Protein AF-A0A4W5LW68-F1 (afdb_monomer_lite)

Foldseek 3Di:
DPPLVVVVCQQAVVCVPDDPDDCPVVVVVCVVVVHDDVVCCCVPPNVVDPRDPAFPDKHWDADPVPQKTWFQVPDDPPDDIDIGHDDSRHHRRIDTHHDD

Sequence (100 aa):
MDQFKNFFYIISPGVTKVDYGDITSRSSLRQKLQCKPFSWYLENVYPDSQIPRHYYSLGEIRNVETNQCLDNMARKENEKVGIFNCHGMGGNQVSRTAMA

pLDDT: mean 93.33, std 5.24, range [62.5, 98.75]

InterPro domains:
  IPR000772 Ricin B, lectin domain [PF00652] (58-94)
  IPR035992 Ricin B-like lectins [SSF50370] (51-94)

Radius of gyration: 17.05 Å; chains: 1; bounding box: 45×32×43 Å

Organism: NCBI:txid62062

Structure (mmCIF, N/CA/C/O backbone):
data_AF-A0A4W5LW68-F1
#
_entry.id   AF-A0A4W5LW68-F1
#
loop_
_atom_site.group_PDB
_atom_site.id
_atom_site.type_symbol
_atom_site.label_atom_id
_atom_site.label_alt_id
_atom_site.label_comp_id
_atom_site.label_asym_id
_atom_site.label_entity_id
_atom_site.label_seq_id
_atom_site.pdbx_PDB_ins_code
_atom_site.Cartn_x
_atom_site.Cartn_y
_atom_site.Cartn_z
_atom_site.occupancy
_atom_site.B_iso_or_equiv
_atom_site.auth_seq_id
_atom_site.auth_comp_id
_atom_site.auth_asym_id
_atom_site.auth_atom_id
_atom_site.pdbx_PDB_model_num
ATOM 1 N N . MET A 1 1 ? -10.120 0.390 7.714 1.00 93.88 1 MET A N 1
ATOM 2 C CA . MET A 1 1 ? -9.101 1.461 7.678 1.00 93.88 1 MET A CA 1
ATOM 3 C C . MET A 1 1 ? -9.479 2.543 6.663 1.00 93.88 1 MET A C 1
ATOM 5 O O . MET A 1 1 ? -8.599 3.095 6.023 1.00 93.88 1 MET A O 1
ATOM 9 N N . ASP A 1 2 ? -10.770 2.846 6.490 1.00 95.00 2 ASP A N 1
ATOM 10 C CA . ASP A 1 2 ? -11.258 3.865 5.540 1.00 95.00 2 ASP A CA 1
ATOM 11 C C . ASP A 1 2 ? -10.562 3.791 4.171 1.00 95.00 2 ASP A C 1
ATOM 13 O O . ASP A 1 2 ? -10.432 2.689 3.636 1.00 95.00 2 ASP A O 1
ATOM 17 N N . GLN A 1 3 ? -10.087 4.912 3.623 1.00 91.69 3 GLN A N 1
ATOM 18 C CA . GLN A 1 3 ? -9.319 4.949 2.375 1.00 91.69 3 GLN A CA 1
ATOM 19 C C . GLN A 1 3 ? -7.925 4.302 2.480 1.00 91.69 3 GLN A C 1
ATOM 21 O O . GLN A 1 3 ? -7.384 3.825 1.485 1.00 91.69 3 GLN A O 1
ATOM 26 N N . PHE A 1 4 ? -7.351 4.211 3.683 1.00 92.25 4 PHE A N 1
ATOM 27 C CA . PHE A 1 4 ? -6.000 3.683 3.912 1.00 92.25 4 PHE A CA 1
ATOM 28 C C . PHE A 1 4 ? -5.892 2.171 3.682 1.00 92.25 4 PHE A C 1
ATOM 30 O O . PHE A 1 4 ? -4.790 1.651 3.533 1.00 92.25 4 PHE A O 1
ATOM 37 N N . LYS A 1 5 ? -7.019 1.451 3.586 1.00 91.75 5 LYS A N 1
ATOM 38 C CA . LYS A 1 5 ? -7.017 0.031 3.189 1.00 91.75 5 LYS A CA 1
ATOM 39 C C . LYS A 1 5 ? -6.443 -0.188 1.781 1.00 91.75 5 LYS A C 1
ATOM 41 O O . LYS A 1 5 ? -5.886 -1.247 1.521 1.00 91.75 5 LYS A O 1
ATOM 46 N N . ASN A 1 6 ? -6.521 0.813 0.899 1.00 88.81 6 ASN A N 1
ATOM 47 C CA . ASN A 1 6 ? -5.999 0.711 -0.466 1.00 88.81 6 ASN A CA 1
ATOM 48 C C . ASN A 1 6 ? -4.476 0.534 -0.482 1.00 88.81 6 ASN A C 1
ATOM 50 O O . ASN A 1 6 ? -3.964 -0.247 -1.277 1.00 88.81 6 ASN A O 1
ATOM 54 N N . PHE A 1 7 ? -3.766 1.189 0.442 1.00 89.50 7 PHE A N 1
ATOM 55 C CA . PHE A 1 7 ? -2.325 0.998 0.614 1.00 89.50 7 PHE A CA 1
ATOM 56 C C . PHE A 1 7 ? -1.990 -0.472 0.904 1.00 89.50 7 PHE A C 1
ATOM 58 O O . PHE A 1 7 ? -1.119 -1.054 0.263 1.00 89.50 7 PHE A O 1
ATOM 65 N N . PHE A 1 8 ? -2.747 -1.094 1.813 1.00 89.19 8 PHE A N 1
ATOM 66 C CA . PHE A 1 8 ? -2.591 -2.508 2.148 1.00 89.19 8 PHE A CA 1
ATOM 67 C C . PHE A 1 8 ? -2.900 -3.427 0.956 1.00 89.19 8 PHE A C 1
ATOM 69 O O . PHE A 1 8 ? -2.128 -4.339 0.668 1.00 89.19 8 PHE A O 1
ATOM 76 N N . TYR A 1 9 ? -3.981 -3.159 0.219 1.00 90.19 9 TYR A N 1
ATOM 77 C CA . TYR A 1 9 ? -4.354 -3.955 -0.955 1.00 90.19 9 TYR A CA 1
ATOM 78 C C . TYR A 1 9 ? -3.333 -3.883 -2.091 1.00 90.19 9 TYR A C 1
ATOM 80 O O . TYR A 1 9 ? -3.110 -4.888 -2.758 1.00 90.19 9 TYR A O 1
ATOM 88 N N . ILE A 1 10 ? -2.687 -2.733 -2.295 1.00 89.06 10 ILE A N 1
ATOM 89 C CA . ILE A 1 10 ? -1.665 -2.577 -3.339 1.00 89.06 10 ILE A CA 1
ATOM 90 C C . ILE A 1 10 ? -0.368 -3.304 -2.958 1.00 89.06 10 ILE A C 1
ATOM 92 O O . ILE A 1 10 ? 0.253 -3.943 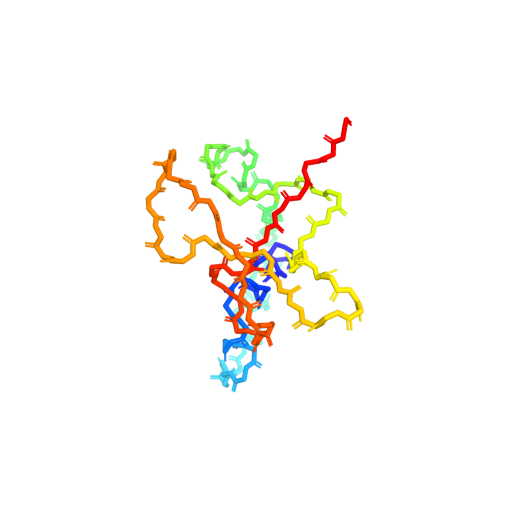-3.804 1.00 89.06 10 ILE A O 1
ATOM 96 N N . ILE A 1 11 ? 0.034 -3.250 -1.686 1.00 87.31 11 ILE A N 1
ATOM 97 C CA . ILE A 1 11 ? 1.270 -3.898 -1.218 1.00 87.31 11 ILE A CA 1
ATOM 98 C C . ILE A 1 11 ? 1.119 -5.415 -1.122 1.00 87.31 11 ILE A C 1
ATOM 100 O O . ILE A 1 11 ? 2.084 -6.147 -1.345 1.00 87.31 11 ILE A O 1
ATOM 104 N N . SER A 1 12 ? -0.085 -5.899 -0.819 1.00 88.25 12 SER A N 1
ATOM 105 C CA . SER A 1 12 ? -0.384 -7.326 -0.702 1.00 88.25 12 SER A CA 1
ATOM 106 C C . SER A 1 12 ? -1.590 -7.724 -1.563 1.00 88.25 12 SER A C 1
ATOM 108 O O . SER A 1 12 ? -2.626 -8.097 -1.017 1.00 88.25 12 SER A O 1
ATOM 110 N N . PRO A 1 13 ? -1.479 -7.722 -2.906 1.00 87.81 13 PRO A N 1
ATOM 111 C CA . PRO A 1 13 ? -2.599 -7.987 -3.814 1.00 87.81 13 PRO A CA 1
ATOM 112 C C . PRO A 1 13 ? -3.334 -9.303 -3.548 1.00 87.81 13 PRO A C 1
ATOM 114 O O . PRO A 1 13 ? -4.545 -9.383 -3.747 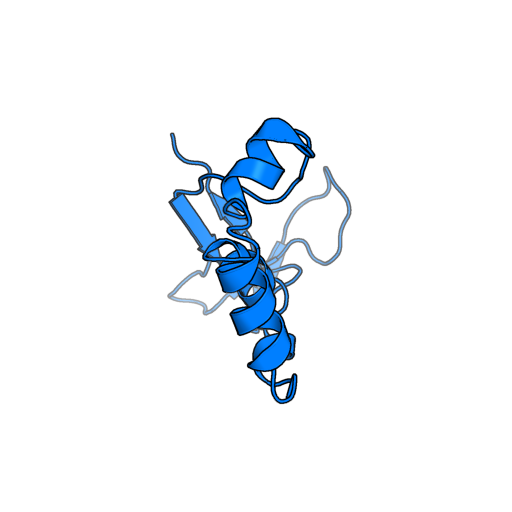1.00 87.81 13 PRO A O 1
ATOM 117 N N . GLY A 1 14 ? -2.636 -10.328 -3.044 1.00 87.50 14 GLY A N 1
ATOM 118 C CA . GLY A 1 14 ? -3.238 -11.616 -2.687 1.00 87.50 14 GLY A CA 1
ATOM 119 C C . GLY A 1 14 ? -4.396 -11.509 -1.687 1.00 87.50 14 GLY A C 1
ATOM 120 O O . GLY A 1 14 ? -5.343 -12.287 -1.774 1.00 87.50 14 GLY A O 1
ATOM 121 N N . VAL A 1 15 ? -4.388 -10.506 -0.801 1.00 89.88 15 VAL A N 1
ATOM 122 C CA . VAL A 1 15 ? -5.437 -10.331 0.220 1.00 89.88 15 VAL A CA 1
ATOM 123 C C . VAL A 1 15 ? -6.771 -9.877 -0.371 1.00 89.88 15 VAL A C 1
ATOM 125 O O . VAL A 1 15 ? -7.807 -10.066 0.254 1.00 89.88 15 VAL A O 1
ATOM 128 N N . THR A 1 16 ? -6.773 -9.314 -1.585 1.00 89.56 16 THR A N 1
ATOM 129 C CA . THR A 1 16 ? -8.011 -8.906 -2.274 1.00 89.56 16 THR A CA 1
ATOM 130 C C . THR A 1 16 ? -8.881 -10.095 -2.681 1.00 89.56 16 THR A C 1
ATOM 132 O O . THR A 1 16 ? -10.067 -9.922 -2.943 1.00 89.56 16 THR A O 1
ATOM 135 N N . LYS A 1 17 ? -8.301 -11.301 -2.714 1.00 90.44 17 LYS A N 1
ATOM 136 C CA . LYS A 1 17 ? -8.986 -12.555 -3.047 1.00 90.44 17 LYS A CA 1
ATOM 137 C C . LYS A 1 17 ? -9.450 -13.332 -1.814 1.00 90.44 17 LYS A C 1
ATOM 139 O O . LYS A 1 17 ? -10.037 -14.398 -1.961 1.00 90.44 17 LYS A O 1
ATOM 144 N N . VAL A 1 18 ? -9.140 -12.843 -0.616 1.00 94.12 18 VAL A N 1
ATOM 145 C CA . VAL A 1 18 ? -9.485 -13.517 0.636 1.00 94.12 18 VAL A CA 1
ATOM 146 C C . VAL A 1 18 ? -10.919 -13.171 1.008 1.00 94.12 18 VAL A C 1
ATOM 148 O O . VAL A 1 18 ? -11.271 -11.995 1.109 1.00 94.12 18 VAL A O 1
ATOM 151 N N . ASP A 1 19 ? -11.725 -14.201 1.252 1.00 95.69 19 ASP A N 1
ATOM 152 C CA . ASP A 1 19 ? -13.022 -14.027 1.891 1.00 95.69 19 ASP A CA 1
ATOM 153 C C . ASP A 1 19 ? -12.814 -13.647 3.362 1.00 95.69 19 ASP A C 1
ATOM 155 O O . ASP A 1 19 ? -12.240 -14.401 4.149 1.00 95.69 19 ASP A O 1
ATOM 159 N N . TYR A 1 20 ? -13.245 -12.439 3.716 1.00 94.00 20 TYR A N 1
ATOM 160 C CA . TYR A 1 20 ? -13.169 -11.908 5.074 1.00 94.00 20 TYR A CA 1
ATOM 161 C C . TYR A 1 20 ? -14.490 -12.072 5.847 1.00 94.00 20 TYR A C 1
ATOM 163 O O . TYR A 1 20 ? -14.569 -11.651 7.005 1.00 94.00 20 TYR A O 1
ATOM 171 N N . GLY A 1 21 ? -15.512 -12.672 5.226 1.00 97.12 21 GLY A N 1
ATOM 172 C CA . GLY A 1 21 ? -16.825 -12.914 5.812 1.00 97.12 21 GLY A CA 1
ATOM 173 C C . GLY A 1 21 ? -17.681 -11.657 6.002 1.00 97.12 21 GLY A C 1
ATOM 174 O O . GLY A 1 21 ? -17.382 -10.566 5.510 1.00 97.12 21 GLY A O 1
ATOM 175 N N . ASP A 1 22 ? -18.782 -11.808 6.740 1.00 97.75 22 ASP A N 1
ATOM 176 C CA . ASP A 1 22 ? -19.683 -10.697 7.050 1.00 97.75 22 ASP A CA 1
ATOM 177 C C . ASP A 1 22 ? -19.108 -9.789 8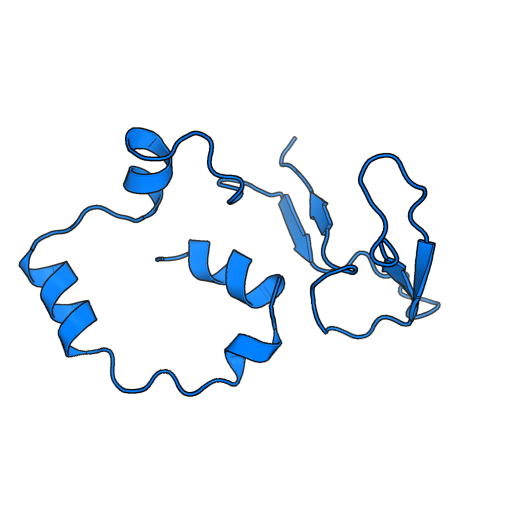.151 1.00 97.75 22 ASP A C 1
ATOM 179 O O . ASP A 1 22 ? -18.831 -10.210 9.276 1.00 97.75 22 ASP A O 1
ATOM 183 N N . ILE A 1 23 ? -18.980 -8.500 7.834 1.00 97.75 23 ILE A N 1
ATOM 184 C CA . ILE A 1 23 ? -18.484 -7.453 8.739 1.00 97.75 23 ILE A CA 1
ATOM 185 C C . ILE A 1 23 ? -19.557 -6.422 9.105 1.00 97.75 23 ILE A C 1
ATOM 187 O O . ILE A 1 23 ? -19.233 -5.365 9.663 1.00 97.75 23 ILE A O 1
ATOM 191 N N . THR A 1 24 ? -20.828 -6.698 8.799 1.00 98.50 24 THR A N 1
ATOM 192 C CA . THR A 1 24 ? -21.956 -5.796 9.063 1.00 98.50 24 THR A CA 1
ATOM 193 C C . THR A 1 24 ? -22.008 -5.400 10.533 1.00 98.50 24 THR A C 1
ATOM 195 O O . THR A 1 24 ? -21.990 -4.211 10.846 1.00 98.50 24 THR A O 1
ATOM 198 N N . SER A 1 25 ? -21.934 -6.370 11.452 1.00 98.44 25 SER A N 1
ATOM 199 C CA . SER A 1 25 ? -21.991 -6.109 12.900 1.00 98.44 25 SER A CA 1
ATOM 200 C C . SER A 1 25 ? -20.875 -5.171 13.386 1.00 98.44 25 SER A C 1
ATOM 202 O O . SER A 1 25 ? -21.117 -4.252 14.172 1.00 98.44 25 SER A O 1
ATOM 204 N N . ARG A 1 26 ? -19.650 -5.348 12.875 1.00 98.44 26 ARG A N 1
ATOM 205 C CA . ARG A 1 26 ? -18.485 -4.511 13.209 1.00 98.44 26 ARG A CA 1
ATOM 206 C C . ARG A 1 26 ? -18.615 -3.105 12.629 1.00 98.44 26 ARG A C 1
ATOM 208 O O . ARG A 1 26 ? -18.273 -2.134 13.303 1.00 98.44 26 ARG A O 1
ATOM 215 N N . SER A 1 27 ? -19.133 -2.994 11.409 1.00 97.94 27 SER A N 1
ATOM 216 C CA . SER A 1 27 ? -19.368 -1.710 10.742 1.00 97.94 27 SER A CA 1
ATOM 217 C C . SER A 1 27 ? -20.470 -0.908 11.440 1.00 97.94 27 SER A C 1
ATOM 219 O O . SER A 1 27 ? -20.271 0.271 11.735 1.00 97.94 27 SER A O 1
ATOM 221 N N . SER A 1 28 ? -21.583 -1.553 11.803 1.00 98.50 28 SER A N 1
ATOM 222 C CA . SER A 1 28 ? -22.674 -0.934 12.566 1.00 98.50 28 SER A CA 1
ATOM 223 C C . SER A 1 28 ? -22.229 -0.499 13.960 1.00 98.50 28 SER A C 1
ATOM 225 O O . SER A 1 28 ? -22.582 0.592 14.403 1.00 98.50 28 SER A O 1
ATOM 227 N N . LEU A 1 29 ? -21.405 -1.303 14.645 1.00 98.69 29 LEU A N 1
ATOM 228 C CA . LEU A 1 29 ? -20.853 -0.929 15.948 1.00 98.69 29 LEU A CA 1
ATOM 229 C C . LEU A 1 29 ? -20.023 0.358 15.861 1.00 98.69 29 LEU A C 1
ATOM 231 O O . LEU A 1 29 ? -20.195 1.256 16.683 1.00 98.69 29 LEU A O 1
ATOM 235 N N . ARG A 1 30 ? -19.165 0.476 14.840 1.00 98.50 30 ARG A N 1
ATOM 236 C CA . ARG A 1 30 ? -18.352 1.678 14.609 1.00 98.50 30 ARG A CA 1
ATOM 237 C C . ARG A 1 30 ? -19.214 2.929 14.414 1.00 98.50 30 ARG A C 1
ATOM 239 O O . ARG A 1 30 ? -18.873 3.987 14.938 1.00 98.50 30 ARG A O 1
ATOM 246 N N . GLN A 1 31 ? -20.315 2.805 13.671 1.00 98.31 31 GLN A N 1
ATOM 247 C CA . GLN A 1 31 ? -21.257 3.904 13.444 1.00 98.31 31 GLN A CA 1
ATOM 248 C C . GLN A 1 31 ? -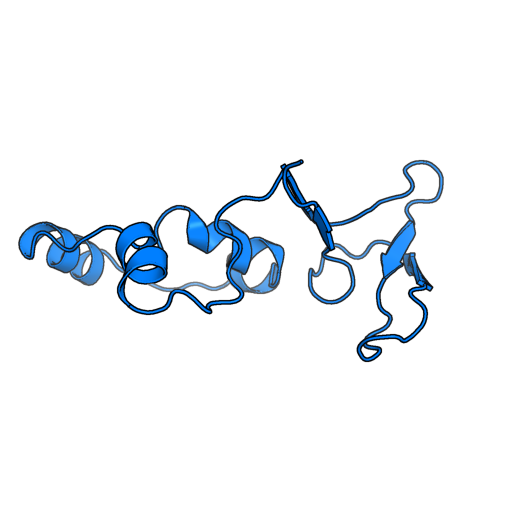21.994 4.287 14.733 1.00 98.31 31 GLN A C 1
ATOM 250 O O . GLN A 1 31 ? -22.022 5.462 15.091 1.00 98.31 31 GLN A O 1
ATOM 255 N N . LYS A 1 32 ? -22.524 3.300 15.471 1.00 98.69 32 LYS A N 1
ATOM 256 C CA . LYS A 1 32 ? -23.252 3.513 16.734 1.00 98.69 32 LYS A CA 1
ATOM 257 C C . LYS A 1 32 ? -22.399 4.214 17.792 1.00 98.69 32 LYS A C 1
ATOM 259 O O . LYS A 1 32 ? -22.903 5.065 18.513 1.00 98.69 32 LYS A O 1
ATOM 264 N N . LEU A 1 33 ? -21.120 3.852 17.881 1.00 98.75 33 LEU A N 1
ATOM 265 C CA . LEU A 1 33 ? -20.171 4.448 18.824 1.00 98.75 33 LEU A CA 1
ATOM 266 C C . LEU A 1 33 ? -19.582 5.782 18.344 1.00 98.75 33 LEU A C 1
ATOM 268 O O . LEU A 1 33 ? -18.734 6.340 19.034 1.00 98.75 33 LEU A O 1
ATOM 272 N N . GLN A 1 34 ? -19.987 6.274 17.167 1.00 98.25 34 GLN A N 1
ATOM 273 C CA . GLN A 1 34 ? -19.490 7.523 16.581 1.00 98.25 34 GLN A CA 1
ATOM 274 C C . GLN A 1 34 ? -17.952 7.584 16.554 1.00 98.25 34 GLN A C 1
ATOM 276 O O . GLN A 1 34 ? -17.334 8.597 16.889 1.00 98.25 34 GLN A O 1
ATOM 281 N N . CYS A 1 35 ? -17.314 6.467 16.182 1.00 98.56 35 CYS A N 1
ATOM 282 C CA . CYS A 1 35 ? -15.859 6.378 16.179 1.00 98.56 35 CYS A CA 1
ATOM 283 C C . CYS A 1 35 ? -15.238 7.381 15.198 1.00 98.56 35 CYS A C 1
ATOM 285 O O . CYS A 1 35 ? -15.746 7.606 14.098 1.00 98.56 35 CYS A O 1
ATOM 287 N N . LYS A 1 36 ? -14.070 7.911 15.567 1.00 98.44 36 LYS A N 1
ATOM 288 C CA . LYS A 1 36 ? -13.284 8.813 14.719 1.00 98.44 36 LYS A CA 1
ATOM 289 C C . LYS A 1 36 ? -12.782 8.105 13.441 1.00 98.44 36 LYS A C 1
ATOM 291 O O . LYS A 1 36 ? -12.663 6.873 13.420 1.00 98.44 36 LYS A O 1
ATOM 296 N N . PRO A 1 37 ? -12.502 8.853 12.357 1.00 97.69 37 PRO A N 1
ATOM 297 C CA . PRO A 1 37 ? -11.913 8.287 11.146 1.00 97.69 37 PRO A CA 1
ATOM 298 C C . PRO A 1 37 ? -10.494 7.766 11.402 1.00 97.69 37 PRO A C 1
ATOM 300 O O . PRO A 1 37 ? -9.807 8.199 12.327 1.00 97.69 37 PRO A O 1
ATOM 303 N N . PHE A 1 38 ? -10.029 6.850 10.556 1.00 97.12 38 PHE A N 1
ATOM 304 C CA . PHE A 1 38 ? -8.692 6.267 10.669 1.00 97.12 38 PHE A CA 1
ATOM 305 C C . PHE A 1 38 ? -7.577 7.304 10.454 1.00 97.12 38 PHE A C 1
ATOM 307 O O . PHE A 1 38 ? -6.502 7.158 11.027 1.00 97.12 38 PHE A O 1
ATOM 314 N N . SER A 1 39 ? -7.839 8.383 9.706 1.00 95.56 39 SER A N 1
ATOM 315 C CA . SER A 1 39 ? -6.915 9.523 9.597 1.00 95.56 39 SER A CA 1
ATOM 316 C C . SER A 1 39 ? -6.610 10.143 10.961 1.00 95.56 39 SER A C 1
ATOM 318 O O . SER A 1 39 ? -5.446 10.322 11.297 1.00 95.56 39 SER A O 1
ATOM 320 N N . TRP A 1 40 ? -7.634 10.349 11.799 1.00 97.19 40 TRP A N 1
ATOM 321 C CA . TRP A 1 40 ? -7.453 10.882 13.151 1.00 97.19 40 TRP A CA 1
ATOM 322 C C . TRP A 1 40 ? -6.535 9.987 13.990 1.00 97.19 40 TRP A C 1
ATOM 324 O O . TRP A 1 40 ? -5.690 10.491 14.723 1.00 97.19 40 TRP A O 1
ATOM 334 N N . TYR A 1 41 ? -6.662 8.663 13.860 1.00 97.31 41 TYR A N 1
ATOM 335 C CA . TYR A 1 41 ? -5.779 7.715 14.543 1.00 97.31 41 TYR A CA 1
ATOM 336 C C . TYR A 1 41 ? -4.316 7.873 14.096 1.00 97.31 41 TYR A C 1
ATOM 338 O O . TYR A 1 41 ? -3.432 7.970 14.945 1.00 97.31 41 TYR A O 1
ATOM 346 N N . LEU A 1 42 ? -4.064 7.964 12.785 1.00 95.81 42 LEU A N 1
ATOM 347 C CA . LEU A 1 42 ? -2.715 8.185 12.246 1.00 95.81 42 LEU A CA 1
ATOM 348 C C . LEU A 1 42 ? -2.151 9.568 12.593 1.00 95.81 42 LEU A C 1
ATOM 350 O O . LEU A 1 42 ? -0.943 9.738 12.627 1.00 95.81 42 LEU A O 1
ATOM 354 N N . GLU A 1 43 ? -2.995 10.564 12.841 1.00 94.81 43 GLU A N 1
ATOM 355 C CA . GLU A 1 43 ? -2.554 11.917 13.191 1.00 94.81 43 GLU A CA 1
ATOM 356 C C . GLU A 1 43 ? -2.312 12.102 14.693 1.00 94.81 43 GLU A C 1
ATOM 358 O O . GLU A 1 43 ? -1.404 12.836 15.070 1.00 94.81 43 GLU A O 1
ATOM 363 N N . ASN A 1 44 ? -3.111 11.454 15.547 1.00 97.38 44 ASN A N 1
ATOM 364 C CA . ASN A 1 44 ? -3.175 11.773 16.979 1.00 97.38 44 ASN A CA 1
ATOM 365 C C . ASN A 1 44 ? -2.701 10.633 17.888 1.00 97.38 44 ASN A C 1
ATOM 367 O O . ASN A 1 44 ? -2.339 10.888 19.032 1.00 97.38 44 ASN A O 1
ATOM 371 N N . VAL A 1 45 ? -2.741 9.381 17.419 1.00 97.88 45 VAL A N 1
ATOM 372 C CA . VAL A 1 45 ? -2.404 8.201 18.236 1.00 97.88 45 VAL A CA 1
ATOM 373 C C . VAL A 1 45 ? -1.131 7.524 17.742 1.00 97.88 45 VAL A C 1
ATOM 375 O O . VAL A 1 45 ? -0.307 7.131 18.560 1.00 97.88 45 VAL A O 1
ATOM 378 N N . TYR A 1 46 ? -0.952 7.394 16.422 1.00 97.12 46 TYR A N 1
ATOM 379 C CA . TYR A 1 46 ? 0.241 6.778 15.836 1.00 97.12 46 TYR A CA 1
ATOM 380 C C . TYR A 1 46 ? 0.861 7.631 14.707 1.00 97.12 46 TYR A C 1
ATOM 382 O O . TYR A 1 46 ? 0.853 7.214 13.545 1.00 97.12 46 TYR A O 1
ATOM 390 N N . PRO A 1 47 ? 1.406 8.819 15.040 1.00 94.44 47 PRO A N 1
ATOM 391 C CA . PRO A 1 47 ? 1.973 9.759 14.066 1.00 94.44 47 PRO A CA 1
ATOM 392 C C . PRO A 1 47 ? 3.209 9.237 13.323 1.00 94.44 47 PRO A C 1
ATOM 394 O O . PRO A 1 47 ? 3.408 9.606 12.166 1.00 94.44 47 PRO A O 1
ATOM 397 N N . ASP A 1 48 ? 3.986 8.344 13.942 1.00 94.62 48 ASP A N 1
ATOM 398 C CA . ASP A 1 48 ? 5.209 7.757 13.366 1.00 94.62 48 ASP A CA 1
ATOM 399 C C . ASP A 1 48 ? 4.937 6.523 12.484 1.00 94.62 48 ASP A C 1
ATOM 401 O O . ASP A 1 48 ? 5.842 5.758 12.141 1.00 94.62 48 ASP A O 1
ATOM 405 N N . SER A 1 49 ? 3.671 6.279 12.135 1.00 91.88 49 SER A N 1
ATOM 406 C CA . SER A 1 49 ? 3.296 5.179 11.253 1.00 91.88 49 SER A CA 1
ATOM 407 C C . SER A 1 49 ? 3.922 5.332 9.864 1.00 91.88 49 SER A C 1
ATOM 409 O O . SER A 1 49 ? 3.897 6.400 9.258 1.00 91.88 49 SER A O 1
ATOM 411 N N . GLN A 1 50 ? 4.387 4.215 9.302 1.00 86.88 50 GLN A N 1
ATOM 412 C CA . GLN A 1 50 ? 4.895 4.147 7.927 1.00 86.88 50 GLN A CA 1
ATOM 413 C C . GLN A 1 50 ? 3.783 4.135 6.863 1.00 86.88 50 GLN A C 1
ATOM 415 O O . GLN A 1 50 ? 4.072 4.085 5.665 1.00 86.88 50 GLN A O 1
ATOM 420 N N . ILE A 1 51 ? 2.507 4.151 7.271 1.00 88.69 51 ILE A N 1
ATOM 421 C CA . ILE A 1 51 ? 1.382 4.254 6.340 1.00 88.69 51 ILE A CA 1
ATOM 422 C C . ILE A 1 51 ? 1.391 5.669 5.745 1.00 88.69 51 ILE A C 1
ATOM 424 O O . ILE A 1 51 ? 1.209 6.645 6.478 1.00 88.69 51 ILE A O 1
ATOM 428 N N . PRO A 1 52 ? 1.566 5.818 4.421 1.00 86.06 52 PRO A N 1
ATOM 429 C CA . PRO A 1 52 ? 1.635 7.128 3.806 1.00 86.06 52 PRO A CA 1
ATOM 430 C C . PRO A 1 52 ? 0.268 7.811 3.886 1.00 86.06 52 PRO A C 1
ATOM 432 O O . PRO A 1 52 ? -0.737 7.297 3.391 1.00 86.06 52 PRO A O 1
ATOM 435 N N . ARG A 1 53 ? 0.248 8.995 4.505 1.00 86.44 53 ARG A N 1
ATOM 436 C CA . ARG A 1 53 ? -0.937 9.865 4.571 1.00 86.44 53 ARG A CA 1
ATOM 437 C C . ARG A 1 53 ? -1.228 10.538 3.234 1.00 86.44 53 ARG A C 1
ATOM 439 O O . ARG A 1 53 ? -2.385 10.683 2.852 1.00 86.44 53 ARG A O 1
ATOM 446 N N . HIS A 1 54 ? -0.162 10.879 2.519 1.00 83.38 54 HIS A N 1
ATOM 447 C CA . HIS A 1 54 ? -0.197 11.532 1.221 1.00 83.38 54 HIS A CA 1
ATOM 448 C C . HIS A 1 54 ? 0.868 10.902 0.323 1.00 83.38 54 HIS A C 1
ATOM 450 O O . HIS A 1 54 ? 2.007 10.700 0.744 1.00 83.38 54 HIS A O 1
ATOM 456 N N . TYR A 1 55 ? 0.490 10.562 -0.904 1.00 86.62 55 TYR A N 1
ATOM 457 C CA . TYR A 1 55 ? 1.394 10.097 -1.950 1.00 86.62 55 TYR A CA 1
ATOM 458 C C . TYR A 1 55 ? 0.828 10.515 -3.306 1.00 86.62 55 TYR A C 1
ATOM 460 O O . TYR A 1 55 ? -0.389 10.555 -3.480 1.00 86.62 55 TYR A O 1
ATOM 468 N N . TYR A 1 56 ? 1.707 10.836 -4.252 1.00 88.44 56 TYR A N 1
ATOM 469 C CA . TYR A 1 56 ? 1.312 11.150 -5.623 1.00 88.44 56 TYR A CA 1
ATOM 470 C C . TYR A 1 56 ? 0.913 9.877 -6.377 1.00 88.44 56 TYR A C 1
ATOM 472 O O . TYR A 1 56 ? -0.129 9.821 -7.023 1.00 88.44 56 TYR A O 1
ATOM 480 N N . SER A 1 57 ? 1.717 8.822 -6.237 1.00 89.62 57 SER A N 1
ATOM 481 C CA . SER A 1 57 ? 1.464 7.523 -6.856 1.00 89.62 57 SER A CA 1
ATOM 482 C C . SER A 1 57 ? 1.934 6.382 -5.960 1.00 89.62 57 SER A C 1
ATOM 484 O O . SER A 1 57 ? 2.916 6.517 -5.226 1.00 89.62 57 SER A O 1
ATOM 486 N N . LEU A 1 58 ? 1.233 5.252 -6.038 1.00 90.88 58 LEU A N 1
ATOM 487 C CA . LEU A 1 58 ? 1.569 4.010 -5.349 1.00 90.88 58 LEU A CA 1
ATOM 488 C C . LEU A 1 58 ? 1.317 2.842 -6.301 1.00 90.88 58 LEU A C 1
ATOM 490 O O . LEU A 1 58 ? 0.193 2.661 -6.766 1.00 90.88 58 LEU A O 1
ATOM 494 N N . GLY A 1 59 ? 2.354 2.059 -6.578 1.00 91.94 59 GLY A N 1
ATOM 495 C CA . GLY A 1 59 ? 2.271 0.937 -7.506 1.00 91.94 59 GLY A CA 1
ATOM 496 C C . GLY A 1 59 ? 3.629 0.581 -8.094 1.00 91.94 59 GLY A C 1
ATOM 497 O O . GLY A 1 59 ? 4.671 0.968 -7.568 1.00 91.94 59 GLY A O 1
ATOM 498 N N . GLU A 1 60 ? 3.610 -0.170 -9.183 1.00 94.25 60 GLU A N 1
ATOM 499 C CA . GLU A 1 60 ? 4.816 -0.542 -9.917 1.00 94.25 60 GLU A CA 1
ATOM 500 C C . GLU A 1 60 ? 5.344 0.599 -10.794 1.00 94.25 60 GLU A C 1
ATOM 502 O O . GLU A 1 60 ? 4.585 1.396 -11.348 1.00 94.25 60 GLU A O 1
ATOM 507 N N . ILE A 1 61 ? 6.668 0.652 -10.945 1.00 95.50 61 ILE A N 1
ATOM 508 C CA . ILE A 1 61 ? 7.336 1.510 -11.926 1.00 95.50 61 ILE A CA 1
ATOM 509 C C . ILE A 1 61 ? 7.693 0.616 -13.110 1.00 95.50 61 ILE A C 1
ATOM 511 O O . ILE A 1 61 ? 8.657 -0.147 -13.039 1.00 95.50 61 ILE A O 1
ATOM 515 N N . ARG A 1 62 ? 6.878 0.682 -14.167 1.00 96.50 62 ARG A N 1
ATOM 516 C CA . ARG A 1 62 ? 6.947 -0.192 -15.345 1.00 96.50 62 ARG A CA 1
ATOM 517 C C . ARG A 1 62 ? 7.578 0.527 -16.537 1.00 96.50 62 ARG A C 1
ATOM 519 O O . ARG A 1 62 ? 7.122 1.596 -16.935 1.00 96.50 62 ARG A O 1
ATOM 526 N N . ASN A 1 63 ? 8.561 -0.112 -17.166 1.00 97.44 63 ASN A N 1
ATOM 527 C CA . ASN A 1 63 ? 8.935 0.183 -18.544 1.00 97.44 63 ASN A CA 1
ATOM 528 C C . ASN A 1 63 ? 7.883 -0.435 -19.480 1.00 97.44 63 ASN A C 1
ATOM 530 O O . ASN A 1 63 ? 7.702 -1.654 -19.511 1.00 97.44 63 ASN A O 1
ATOM 534 N N . VAL A 1 64 ? 7.174 0.417 -20.222 1.00 96.19 64 VAL A N 1
ATOM 535 C CA . VAL A 1 64 ? 6.059 0.012 -21.091 1.00 96.19 64 VAL A CA 1
ATOM 536 C C . VAL A 1 64 ? 6.498 -0.779 -22.325 1.00 96.19 64 VAL A C 1
ATOM 538 O O . VAL A 1 64 ? 5.724 -1.596 -22.810 1.00 96.19 64 VAL A O 1
ATOM 541 N N . GLU A 1 65 ? 7.724 -0.576 -22.809 1.00 97.62 65 GLU A N 1
ATOM 542 C CA . GLU A 1 65 ? 8.248 -1.252 -24.002 1.00 97.62 65 GLU A CA 1
ATOM 543 C C . GLU A 1 65 ? 8.711 -2.674 -23.684 1.00 97.62 65 GLU A C 1
ATOM 545 O O . GLU A 1 65 ? 8.466 -3.599 -24.456 1.00 97.62 65 GLU A O 1
ATOM 550 N N . THR A 1 66 ? 9.365 -2.865 -22.534 1.00 97.31 66 THR A N 1
ATOM 551 C CA . THR A 1 66 ? 9.966 -4.157 -22.164 1.00 97.31 66 THR A CA 1
ATOM 552 C C . THR A 1 66 ? 9.111 -4.983 -21.209 1.00 97.31 66 THR A C 1
ATOM 554 O O . THR A 1 66 ? 9.420 -6.148 -20.965 1.00 97.31 66 THR A O 1
ATOM 557 N N . ASN A 1 67 ? 8.040 -4.404 -20.660 1.00 97.12 67 ASN A N 1
ATOM 558 C CA . ASN A 1 67 ? 7.227 -5.008 -19.604 1.00 97.12 67 ASN A CA 1
ATOM 559 C C . ASN A 1 67 ? 8.053 -5.424 -18.366 1.00 97.12 67 ASN A C 1
ATOM 561 O O . ASN A 1 67 ? 7.784 -6.439 -17.713 1.00 97.12 67 ASN A O 1
ATOM 565 N N . GLN A 1 68 ? 9.077 -4.630 -18.052 1.00 98.06 68 GLN A N 1
ATOM 566 C CA . GLN A 1 68 ? 9.927 -4.821 -16.884 1.00 98.06 68 GLN A CA 1
ATOM 567 C C . GLN A 1 68 ? 9.659 -3.751 -15.828 1.00 98.06 68 GLN A C 1
ATOM 569 O O . GLN A 1 68 ? 9.380 -2.596 -16.148 1.00 98.06 68 GLN A O 1
ATOM 574 N N . CYS A 1 69 ? 9.762 -4.142 -14.565 1.00 97.69 69 CYS A N 1
ATOM 575 C CA . CYS A 1 69 ? 9.457 -3.323 -13.408 1.00 97.69 69 CYS A CA 1
ATOM 576 C C . CYS A 1 69 ? 10.704 -3.102 -12.553 1.00 97.69 69 CYS A C 1
ATOM 578 O O . CYS A 1 69 ? 11.576 -3.972 -12.466 1.00 97.69 69 CYS A O 1
ATOM 580 N N . LEU A 1 70 ? 10.771 -1.935 -11.908 1.00 97.12 70 LEU A N 1
ATOM 581 C CA . LEU A 1 70 ? 11.722 -1.695 -10.828 1.00 97.12 70 LEU A CA 1
ATOM 582 C C . LEU A 1 70 ? 11.438 -2.673 -9.680 1.00 97.12 70 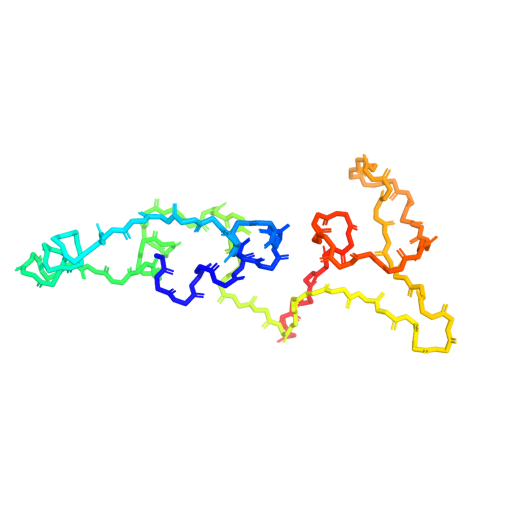LEU A C 1
ATOM 584 O O . LEU A 1 70 ? 10.299 -2.777 -9.226 1.00 97.12 70 LEU A O 1
ATOM 588 N N . ASP A 1 71 ? 12.473 -3.363 -9.214 1.00 96.62 71 ASP A N 1
ATOM 589 C CA . ASP A 1 71 ? 12.371 -4.417 -8.207 1.00 96.62 71 ASP A CA 1
ATOM 590 C C . ASP A 1 71 ? 13.510 -4.264 -7.190 1.00 96.62 71 ASP A C 1
ATOM 592 O O . ASP A 1 71 ? 14.680 -4.122 -7.563 1.00 96.62 71 ASP A O 1
ATOM 596 N N . ASN A 1 72 ? 13.203 -4.273 -5.892 1.00 95.12 72 ASN A N 1
ATOM 597 C CA . ASN A 1 72 ? 14.249 -4.220 -4.864 1.00 95.12 72 ASN A CA 1
ATOM 598 C C . ASN A 1 72 ? 14.977 -5.570 -4.674 1.00 95.12 72 ASN A C 1
ATOM 600 O O . ASN A 1 72 ? 15.925 -5.651 -3.901 1.00 95.12 72 ASN A O 1
ATOM 604 N N . MET A 1 73 ? 14.557 -6.630 -5.366 1.00 94.38 73 MET A N 1
ATOM 605 C CA . MET A 1 73 ? 15.105 -7.987 -5.342 1.00 94.38 73 MET A CA 1
ATOM 606 C C . MET A 1 73 ? 15.152 -8.610 -3.937 1.00 94.38 73 MET A C 1
ATOM 608 O O . MET A 1 73 ? 16.048 -9.402 -3.647 1.00 94.38 73 MET A O 1
ATOM 612 N N . ALA A 1 74 ? 14.219 -8.231 -3.054 1.00 93.12 74 ALA A N 1
ATOM 613 C CA . ALA A 1 74 ? 14.199 -8.578 -1.626 1.00 93.12 74 ALA A CA 1
ATOM 614 C C . ALA A 1 74 ? 15.459 -8.132 -0.856 1.00 93.12 74 ALA A C 1
ATOM 616 O O . ALA A 1 74 ? 15.780 -8.683 0.200 1.00 93.12 74 ALA A O 1
ATOM 617 N N . ARG A 1 75 ? 16.192 -7.153 -1.394 1.00 94.31 75 ARG A N 1
ATOM 618 C CA . ARG A 1 75 ? 17.402 -6.605 -0.781 1.00 94.31 75 ARG A CA 1
ATOM 619 C C . ARG A 1 75 ? 17.054 -5.621 0.329 1.00 94.31 75 ARG A C 1
ATOM 621 O O . ARG A 1 75 ? 15.933 -5.114 0.419 1.00 94.31 75 ARG A O 1
ATOM 628 N N . LYS A 1 76 ? 18.032 -5.372 1.194 1.00 92.88 76 LYS A N 1
ATOM 629 C CA . LYS A 1 76 ? 17.918 -4.438 2.311 1.00 92.88 76 LYS A CA 1
ATOM 630 C C . LYS A 1 76 ? 18.078 -2.996 1.838 1.00 92.88 76 LYS A C 1
ATOM 632 O O . LYS A 1 76 ? 18.399 -2.701 0.688 1.00 92.88 76 LYS A O 1
ATOM 637 N N . GLU A 1 77 ? 17.839 -2.088 2.770 1.00 90.31 77 GLU A N 1
ATOM 638 C CA . GLU A 1 77 ? 18.076 -0.665 2.581 1.00 90.31 77 GLU A CA 1
ATOM 639 C C . GLU A 1 77 ? 19.527 -0.383 2.149 1.00 90.31 77 GLU A C 1
ATOM 641 O O . GLU A 1 77 ? 20.456 -1.077 2.564 1.00 90.31 77 GLU A O 1
ATOM 646 N N . ASN A 1 78 ? 19.711 0.646 1.316 1.00 92.00 78 ASN A N 1
ATOM 647 C CA . ASN A 1 78 ? 20.989 1.064 0.720 1.00 92.00 78 ASN A CA 1
ATOM 648 C C . ASN A 1 78 ? 21.645 0.065 -0.250 1.00 92.00 78 ASN A C 1
ATOM 650 O O . ASN A 1 78 ? 22.748 0.317 -0.738 1.00 92.00 78 ASN A O 1
ATOM 654 N N . GLU A 1 79 ? 20.974 -1.033 -0.593 1.00 96.06 79 GLU A N 1
ATOM 655 C CA . GLU A 1 79 ? 21.403 -1.906 -1.681 1.00 96.06 79 GLU A CA 1
ATOM 656 C C . GLU A 1 79 ? 20.834 -1.446 -3.030 1.00 96.06 79 GLU A C 1
ATOM 658 O O . GLU A 1 79 ? 19.819 -0.752 -3.120 1.00 96.06 79 GLU A O 1
ATOM 663 N N . LYS A 1 80 ? 21.501 -1.839 -4.120 1.00 95.44 80 LYS A N 1
ATOM 664 C CA . LYS A 1 80 ? 21.069 -1.470 -5.471 1.00 95.44 80 LYS A CA 1
ATOM 665 C C . LYS A 1 80 ? 19.742 -2.148 -5.810 1.00 95.44 80 LYS A C 1
ATOM 667 O O . LYS A 1 80 ? 19.625 -3.369 -5.704 1.00 95.44 80 LYS A O 1
ATOM 672 N N . VAL A 1 81 ? 18.792 -1.367 -6.309 1.00 95.81 81 VAL A N 1
ATOM 673 C CA . VAL A 1 81 ? 17.591 -1.869 -6.992 1.00 95.81 81 VAL A CA 1
ATOM 674 C C . VAL A 1 81 ? 17.958 -2.535 -8.322 1.00 95.81 81 VAL A C 1
ATOM 676 O O . VAL A 1 81 ? 19.048 -2.331 -8.862 1.00 95.81 81 VAL A O 1
ATOM 679 N N . GLY A 1 82 ? 17.061 -3.372 -8.831 1.00 96.38 82 GLY A N 1
ATOM 680 C CA . GLY A 1 82 ? 17.182 -4.050 -10.114 1.00 96.38 82 GLY A CA 1
ATOM 681 C C . GLY A 1 82 ? 15.955 -3.837 -10.992 1.00 96.38 82 GLY A C 1
ATOM 682 O O . GLY A 1 82 ? 15.010 -3.140 -10.630 1.00 96.38 82 GLY A O 1
ATOM 683 N N . ILE A 1 83 ? 15.995 -4.459 -12.164 1.00 96.88 83 ILE A N 1
ATOM 684 C CA . ILE A 1 83 ? 14.879 -4.529 -13.101 1.00 96.88 83 ILE A CA 1
ATOM 685 C C . ILE A 1 83 ? 14.518 -6.008 -13.251 1.00 96.88 83 ILE A C 1
ATOM 687 O O . ILE A 1 83 ? 15.406 -6.838 -13.461 1.00 96.88 83 ILE A O 1
ATOM 691 N N . PHE A 1 84 ? 13.235 -6.340 -13.143 1.00 97.00 84 PHE A N 1
ATOM 692 C CA . PHE A 1 84 ? 12.731 -7.706 -13.288 1.00 97.00 84 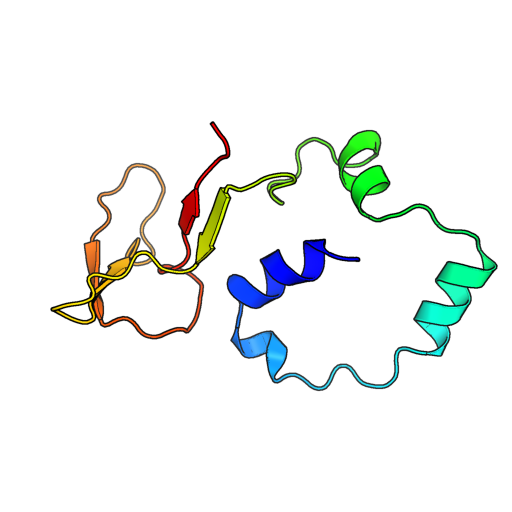PHE A CA 1
ATOM 693 C C . PHE A 1 84 ? 11.424 -7.727 -14.085 1.00 97.00 84 PHE A C 1
ATOM 695 O O . PHE A 1 84 ? 10.830 -6.683 -14.339 1.00 97.00 84 PHE A O 1
ATOM 702 N N . ASN A 1 85 ? 10.960 -8.903 -14.506 1.00 97.44 85 ASN A N 1
ATOM 703 C CA . ASN A 1 85 ? 9.662 -9.011 -15.173 1.00 97.44 85 ASN A CA 1
ATOM 704 C C . ASN A 1 85 ? 8.548 -8.545 -14.226 1.00 97.44 85 ASN A C 1
ATOM 706 O O . ASN A 1 85 ? 8.493 -8.978 -13.071 1.00 97.44 85 ASN A O 1
ATOM 710 N N . CYS A 1 86 ? 7.657 -7.683 -14.718 1.00 96.94 86 CYS A N 1
ATOM 711 C CA . CYS A 1 86 ? 6.501 -7.247 -13.941 1.00 96.94 86 CYS A CA 1
ATOM 712 C C . CYS A 1 86 ? 5.607 -8.449 -13.618 1.00 96.94 86 CYS A C 1
ATOM 714 O O . CYS A 1 86 ? 5.142 -9.136 -14.531 1.00 96.94 86 CYS A O 1
ATOM 716 N N . HIS A 1 87 ? 5.348 -8.703 -12.334 1.00 93.69 87 HIS A N 1
ATOM 717 C CA . HIS A 1 87 ? 4.553 -9.860 -11.902 1.00 93.69 87 HIS A CA 1
ATOM 718 C C . HIS A 1 87 ? 3.247 -9.485 -11.185 1.00 93.69 87 HIS A C 1
ATOM 720 O O . HIS A 1 87 ? 2.425 -10.361 -10.928 1.00 93.69 87 HIS A O 1
ATOM 726 N N . GLY A 1 88 ? 3.026 -8.208 -10.847 1.00 91.69 88 GLY A N 1
ATOM 727 C CA . GLY A 1 88 ? 1.759 -7.731 -10.270 1.00 91.69 88 GLY A CA 1
ATOM 728 C C . GLY A 1 88 ? 1.409 -8.323 -8.896 1.00 91.69 88 GLY A C 1
ATOM 729 O O . GLY A 1 88 ? 0.251 -8.307 -8.486 1.00 91.69 88 GLY A O 1
ATOM 730 N N . MET A 1 89 ? 2.398 -8.862 -8.174 1.00 91.06 89 MET A N 1
ATOM 731 C CA . MET A 1 89 ? 2.195 -9.517 -6.866 1.00 91.06 89 MET A CA 1
ATOM 732 C C . MET A 1 89 ? 2.467 -8.585 -5.681 1.00 91.06 89 MET A C 1
ATOM 734 O O . MET A 1 89 ? 2.484 -9.032 -4.538 1.00 91.06 89 MET A O 1
ATOM 738 N N . GLY A 1 90 ? 2.672 -7.295 -5.937 1.00 90.50 90 GLY A N 1
ATOM 739 C CA . GLY A 1 90 ? 3.007 -6.334 -4.901 1.00 90.50 90 GLY A CA 1
ATOM 740 C C . GLY A 1 90 ? 4.446 -6.504 -4.401 1.00 90.50 90 GLY A C 1
ATOM 741 O O . GLY A 1 90 ? 5.356 -6.793 -5.182 1.00 90.50 90 GLY A O 1
ATOM 742 N N . GLY A 1 91 ? 4.644 -6.329 -3.093 1.00 90.19 91 GLY A N 1
ATOM 743 C CA . GLY A 1 91 ? 5.929 -6.552 -2.428 1.00 90.19 91 GLY A CA 1
ATOM 744 C C . GLY A 1 91 ? 7.068 -5.721 -3.021 1.00 90.19 91 GLY A C 1
ATOM 745 O O . GLY A 1 91 ? 7.025 -4.493 -3.018 1.00 90.19 91 GLY A O 1
ATOM 746 N N . ASN A 1 92 ? 8.078 -6.413 -3.542 1.00 93.25 92 ASN A N 1
ATOM 747 C CA . ASN A 1 92 ? 9.336 -5.839 -4.021 1.00 93.25 92 ASN A CA 1
ATOM 748 C C . ASN A 1 92 ? 9.208 -4.953 -5.270 1.00 93.25 92 ASN A C 1
ATOM 750 O O . ASN A 1 92 ? 10.134 -4.201 -5.570 1.00 93.25 92 ASN A O 1
ATOM 754 N N . GLN A 1 93 ? 8.066 -5.020 -5.965 1.00 94.94 93 GLN A N 1
ATOM 755 C CA . GLN A 1 93 ? 7.756 -4.210 -7.147 1.00 94.94 93 GLN A CA 1
ATOM 756 C C . GLN A 1 93 ? 6.810 -3.041 -6.847 1.00 94.94 93 GLN A C 1
ATOM 758 O O . GLN A 1 93 ? 6.296 -2.419 -7.771 1.00 94.94 93 GLN A O 1
ATOM 763 N N . VAL A 1 94 ? 6.548 -2.723 -5.573 1.00 93.06 94 VAL A N 1
ATOM 764 C CA . VAL A 1 94 ? 5.697 -1.582 -5.196 1.00 93.06 94 VAL A CA 1
ATOM 765 C C . VAL A 1 94 ? 6.558 -0.433 -4.705 1.00 93.06 94 VAL A C 1
ATOM 767 O O . VAL A 1 94 ? 7.259 -0.535 -3.703 1.00 93.06 94 VAL A O 1
ATOM 770 N N . SER A 1 95 ? 6.450 0.694 -5.396 1.00 91.06 95 SER A N 1
ATOM 771 C CA . SER A 1 95 ? 7.086 1.955 -5.041 1.00 91.06 95 SER A CA 1
ATOM 772 C C . SER A 1 95 ? 6.035 3.020 -4.739 1.00 91.06 95 SER A C 1
ATOM 774 O O . SER A 1 95 ? 4.918 2.999 -5.263 1.00 91.06 95 SER A O 1
ATOM 776 N N . ARG A 1 96 ? 6.401 3.968 -3.874 1.00 89.94 96 ARG A N 1
ATOM 777 C CA . ARG A 1 96 ? 5.603 5.163 -3.590 1.00 89.94 96 ARG A CA 1
ATOM 778 C C . ARG A 1 96 ? 6.357 6.401 -4.051 1.00 89.94 96 ARG A C 1
ATOM 780 O O . ARG A 1 96 ? 7.551 6.521 -3.786 1.00 89.94 96 ARG A O 1
ATOM 787 N N . THR A 1 97 ? 5.641 7.337 -4.654 1.00 87.38 97 THR A N 1
ATOM 788 C CA . THR A 1 97 ? 6.167 8.663 -4.986 1.00 87.38 97 THR A CA 1
ATOM 789 C C . THR A 1 97 ? 5.546 9.665 -4.026 1.00 87.38 97 THR A C 1
ATOM 791 O O . THR A 1 97 ? 4.318 9.751 -3.922 1.00 87.38 97 THR A O 1
ATOM 794 N N . ALA A 1 98 ? 6.383 10.383 -3.279 1.00 82.81 98 ALA A N 1
ATOM 795 C CA . ALA A 1 98 ? 5.918 11.439 -2.387 1.00 82.81 98 ALA A CA 1
ATOM 796 C C . ALA A 1 98 ? 5.273 12.580 -3.193 1.00 82.81 98 ALA A C 1
ATOM 798 O O . ALA A 1 98 ? 5.624 12.800 -4.352 1.00 82.81 98 ALA A O 1
ATOM 799 N N . MET A 1 99 ? 4.313 13.284 -2.588 1.00 78.81 99 MET A N 1
ATOM 800 C CA . MET A 1 99 ? 3.878 14.575 -3.129 1.00 78.81 99 MET A CA 1
ATOM 801 C C . MET A 1 99 ? 5.029 15.579 -2.969 1.00 78.81 99 MET A C 1
ATOM 803 O O . MET A 1 99 ? 5.734 15.519 -1.960 1.00 78.81 99 MET A O 1
ATOM 807 N N . ALA A 1 100 ? 5.238 16.419 -3.984 1.00 62.50 100 ALA A N 1
ATOM 808 C CA . ALA A 1 100 ? 6.217 17.506 -3.951 1.00 62.50 100 ALA A CA 1
ATOM 809 C C . ALA A 1 100 ? 5.780 18.630 -3.004 1.00 62.50 100 ALA A C 1
ATOM 811 O O . ALA A 1 100 ? 4.549 18.833 -2.874 1.00 62.50 100 ALA A O 1
#

Secondary structure (DSSP, 8-state):
-GGGHHHHHHH-GGGGGS-----HHHHHHHHHTTPPPHHHHHHHT-TT-SS-S--SEEE--EETTTTEEEE-TTPPTTSPPEEEE-----GGG-EEE---